Protein AF-A0A2N7XU18-F1 (afdb_monomer_lite)

Radius of gyration: 27.31 Å; chains: 1; bounding box: 65×45×70 Å

Secondary structure (DSSP, 8-state):
-PPPHHHHHHHTTSSSSSSS-THHHHHHHTTS-SS--PPPGGG--PPSSHHHHHHHHHHHHHHHS-HHHHTHHHHHHTTPPPSSPPPSGGGGTTTTTHHHHHHHHHHHHHHHHH--HHHHHHHHHHHHHHHHHHHHH---

pLDDT: mean 87.46, std 17.7, range [47.19, 98.81]

Foldseek 3Di:
DDDDPVVVVVPPPPPPPDDDPPVPVVVVVVVDDPDDDDDFLLVDADDPDVVVVVLVVVVVVLVPDDLLQLCQVLQVVLVHHGPDHHDDDVCVDDNNNPVNVVSLVSLVSSCSNPVDPVSVVSNVVSVVSNVVSCVSNVPD

Sequence (140 aa):
MQGTRREVMAGASALALLAGPTAGFAALAAVLPRRATPFPLSAVRLRPSDYATAVEVNRAYLLRLSADRLLHNFRAYAGLKPKGEVYGGWESDTIAGHTLGHYMSALVLLHEQTGDAQAKVRADYIVDELADAQAARGNG

Structure (mmCIF, N/CA/C/O backbone):
data_AF-A0A2N7XU18-F1
#
_entry.id   AF-A0A2N7XU18-F1
#
loop_
_atom_site.group_PDB
_atom_site.id
_atom_site.type_symbol
_atom_site.label_atom_id
_atom_site.label_alt_id
_atom_site.label_comp_id
_atom_site.label_asym_id
_atom_site.label_entity_id
_atom_site.label_seq_id
_atom_site.pdbx_PDB_ins_code
_atom_site.Cartn_x
_atom_site.Cartn_y
_atom_site.Cartn_z
_atom_site.occupancy
_atom_site.B_iso_or_equiv
_atom_site.auth_seq_id
_atom_site.auth_comp_id
_atom_site.auth_asym_id
_atom_site.auth_atom_id
_atom_site.pdbx_PDB_model_num
ATOM 1 N N . MET A 1 1 ? 45.402 33.451 -42.708 1.00 47.19 1 MET A N 1
ATOM 2 C CA . MET A 1 1 ? 44.273 33.825 -41.828 1.00 47.19 1 MET A CA 1
ATOM 3 C C . MET A 1 1 ? 43.549 32.542 -41.454 1.00 47.19 1 MET A C 1
ATOM 5 O O . MET A 1 1 ? 43.098 31.849 -42.353 1.00 47.19 1 MET A O 1
ATOM 9 N N . GLN A 1 2 ? 43.563 32.154 -40.177 1.00 50.72 2 GLN A N 1
ATOM 10 C CA . GLN A 1 2 ? 42.901 30.933 -39.702 1.00 50.72 2 GLN A CA 1
ATOM 11 C C . GLN A 1 2 ? 41.443 31.270 -39.369 1.00 50.72 2 GLN A C 1
ATOM 13 O O . GLN A 1 2 ? 41.199 32.116 -38.512 1.00 50.72 2 GLN A O 1
ATOM 18 N N . GLY A 1 3 ? 40.504 30.649 -40.087 1.00 66.19 3 GLY A N 1
ATOM 19 C CA . GLY A 1 3 ? 39.068 30.818 -39.861 1.00 66.19 3 GLY A CA 1
ATOM 20 C C . GLY A 1 3 ? 38.662 30.330 -38.473 1.00 66.19 3 GLY A C 1
ATOM 21 O O . GLY A 1 3 ? 39.243 29.389 -37.925 1.00 66.19 3 GLY A O 1
ATOM 22 N N . THR A 1 4 ? 37.685 30.996 -37.870 1.00 74.00 4 THR A N 1
ATOM 23 C CA . THR A 1 4 ? 37.274 30.690 -36.495 1.00 74.00 4 THR A CA 1
ATOM 24 C C . THR A 1 4 ? 36.286 29.524 -36.464 1.00 74.00 4 THR A C 1
ATOM 26 O O . THR A 1 4 ? 35.524 29.295 -37.402 1.00 74.00 4 THR A O 1
ATOM 29 N N . ARG A 1 5 ? 36.227 28.795 -35.338 1.00 63.19 5 ARG A N 1
ATOM 30 C CA . ARG A 1 5 ? 35.277 27.677 -35.118 1.00 63.19 5 ARG A CA 1
ATOM 31 C C . ARG A 1 5 ? 33.809 28.062 -35.370 1.00 63.19 5 ARG A C 1
ATOM 33 O O . ARG A 1 5 ? 32.984 27.198 -35.651 1.00 63.19 5 ARG A O 1
ATOM 40 N N . ARG A 1 6 ? 33.491 29.357 -35.285 1.00 57.09 6 ARG A N 1
ATOM 41 C CA . ARG A 1 6 ? 32.159 29.921 -35.526 1.00 57.09 6 ARG A CA 1
ATOM 42 C C . ARG A 1 6 ? 31.774 29.919 -37.009 1.00 57.09 6 ARG A C 1
ATOM 44 O O . ARG A 1 6 ? 30.605 29.736 -37.320 1.00 57.09 6 ARG A O 1
ATOM 51 N N . GLU A 1 7 ? 32.745 30.058 -37.906 1.00 57.62 7 GLU A N 1
ATOM 52 C CA . GLU A 1 7 ? 32.530 30.038 -39.360 1.00 57.62 7 GLU A CA 1
ATOM 53 C C . GLU A 1 7 ? 32.292 28.609 -39.867 1.00 57.62 7 GLU A C 1
ATOM 55 O O . GLU A 1 7 ? 31.435 28.385 -40.718 1.00 57.62 7 GLU A O 1
ATOM 60 N N . VAL A 1 8 ? 32.959 27.617 -39.264 1.00 60.19 8 VAL A N 1
ATOM 61 C CA . VAL A 1 8 ? 32.762 26.189 -39.581 1.00 60.19 8 VAL A CA 1
ATOM 62 C C . VAL A 1 8 ? 31.353 25.710 -39.198 1.00 60.19 8 VAL A C 1
ATOM 64 O O . VAL A 1 8 ? 30.743 24.938 -39.934 1.00 60.19 8 VAL A O 1
ATOM 67 N N . MET A 1 9 ? 30.788 26.217 -38.096 1.00 56.78 9 MET A N 1
ATOM 68 C CA . MET A 1 9 ? 29.424 25.875 -37.657 1.00 56.78 9 MET A CA 1
ATOM 69 C C . MET A 1 9 ? 28.317 26.580 -38.456 1.00 56.78 9 MET A C 1
ATOM 71 O O . MET A 1 9 ? 27.184 26.106 -38.462 1.00 56.78 9 MET A O 1
ATOM 75 N N . ALA A 1 10 ? 28.618 27.681 -39.150 1.00 52.41 10 ALA A N 1
ATOM 76 C CA . ALA A 1 10 ? 27.656 28.338 -40.035 1.00 52.41 10 ALA A CA 1
ATOM 77 C C . ALA A 1 10 ? 27.523 27.620 -41.395 1.00 52.41 10 ALA A C 1
ATOM 79 O O . ALA A 1 10 ? 26.469 27.687 -42.023 1.00 52.41 10 ALA A O 1
ATOM 80 N N . GLY A 1 11 ? 28.562 26.896 -41.833 1.00 50.09 11 GLY A N 1
ATOM 81 C CA . GLY A 1 11 ? 28.587 26.204 -43.129 1.00 50.09 11 GLY A CA 1
ATOM 82 C C . GLY A 1 11 ? 27.914 24.824 -43.162 1.00 50.09 11 GLY A C 1
ATOM 83 O O . GLY A 1 11 ? 27.504 24.378 -44.230 1.00 50.09 11 GLY A O 1
ATOM 84 N N . ALA A 1 12 ? 27.756 24.144 -42.021 1.00 49.25 12 ALA A N 1
ATOM 85 C CA . ALA A 1 12 ? 27.231 22.771 -41.987 1.00 49.25 12 ALA A CA 1
ATOM 86 C C . ALA A 1 12 ? 25.692 22.675 -42.053 1.00 49.25 12 ALA A C 1
ATOM 88 O O . ALA A 1 12 ? 25.150 21.614 -42.354 1.00 49.25 12 ALA A O 1
ATOM 89 N N . SER A 1 13 ? 24.975 23.777 -41.818 1.00 47.88 13 SER A N 1
ATOM 90 C CA . SER A 1 13 ? 23.506 23.776 -41.729 1.00 47.88 13 SER A CA 1
ATOM 91 C C . SER A 1 13 ? 22.795 23.980 -43.073 1.00 47.88 13 SER A C 1
ATOM 93 O O . SER A 1 13 ? 21.583 23.805 -43.149 1.00 47.88 13 SER A O 1
ATOM 95 N N . ALA A 1 14 ? 23.515 24.346 -44.139 1.00 48.84 14 ALA A N 1
ATOM 96 C CA . ALA A 1 14 ? 22.905 24.746 -45.412 1.00 48.84 14 ALA A CA 1
ATOM 97 C C . ALA A 1 14 ? 22.839 23.637 -46.485 1.00 48.84 14 ALA A C 1
ATOM 99 O O . ALA A 1 14 ? 22.241 23.853 -47.534 1.00 48.84 14 ALA A O 1
ATOM 100 N N . LEU A 1 15 ? 23.409 22.449 -46.246 1.00 47.50 15 LEU A N 1
ATOM 101 C CA . LEU A 1 15 ? 23.517 21.387 -47.266 1.00 47.50 15 LEU A CA 1
ATOM 102 C C . LEU A 1 15 ? 22.742 20.094 -46.966 1.00 47.50 15 LEU A C 1
ATOM 104 O O . LEU A 1 15 ? 22.749 19.183 -47.787 1.00 47.50 15 LEU A O 1
ATOM 108 N N . ALA A 1 16 ? 22.008 20.014 -45.853 1.00 48.22 16 ALA A N 1
ATOM 109 C CA . ALA A 1 16 ? 21.237 18.816 -45.495 1.00 48.22 16 ALA A CA 1
ATOM 110 C C . ALA A 1 16 ? 19.732 18.888 -45.837 1.00 48.22 16 ALA A C 1
ATOM 112 O O . ALA A 1 16 ? 18.967 18.046 -45.374 1.00 48.22 16 ALA A O 1
ATOM 113 N N . LEU A 1 17 ? 19.282 19.871 -46.631 1.00 49.78 17 LEU A N 1
ATOM 114 C CA . LEU A 1 17 ? 17.847 20.099 -46.889 1.00 49.78 17 LEU A CA 1
ATOM 115 C C . LEU A 1 17 ? 17.375 19.894 -48.339 1.00 49.78 17 LEU A C 1
ATOM 117 O O . LEU A 1 17 ? 16.222 20.197 -48.628 1.00 49.78 17 LEU A O 1
ATOM 121 N N . LEU A 1 18 ? 18.190 19.352 -49.253 1.00 51.59 18 LEU A N 1
ATOM 122 C CA . LEU A 1 18 ? 17.814 19.305 -50.680 1.00 51.59 18 LEU A CA 1
ATOM 123 C C . LEU A 1 18 ? 17.579 17.922 -51.312 1.00 51.59 18 LEU A C 1
ATOM 125 O O . LEU A 1 18 ? 17.402 17.865 -52.524 1.00 51.59 18 LEU A O 1
ATOM 129 N N . ALA A 1 19 ? 17.495 16.813 -50.563 1.00 54.09 19 ALA A N 1
ATOM 130 C CA . ALA A 1 19 ? 17.204 15.513 -51.202 1.00 54.09 19 ALA A CA 1
ATOM 131 C C . ALA A 1 19 ? 16.559 14.420 -50.320 1.00 54.09 19 ALA A C 1
ATOM 133 O O . ALA A 1 19 ? 16.700 13.236 -50.613 1.00 54.09 19 ALA A O 1
ATOM 134 N N . GLY A 1 20 ? 15.851 14.771 -49.244 1.00 57.97 20 GLY A N 1
ATOM 135 C CA . GLY A 1 20 ? 15.038 13.805 -48.488 1.00 57.97 20 GLY A CA 1
ATOM 136 C C . GLY A 1 20 ? 13.558 13.944 -48.855 1.00 57.97 20 GLY A C 1
ATOM 137 O O . GLY A 1 20 ? 13.106 15.081 -48.985 1.00 57.97 20 GLY A O 1
ATOM 138 N N . PRO A 1 21 ? 12.776 12.857 -49.018 1.00 54.62 21 PRO A N 1
ATOM 139 C CA . PRO A 1 21 ? 11.363 12.964 -49.360 1.00 54.62 21 PRO A CA 1
ATOM 140 C C . PRO A 1 21 ? 10.619 13.661 -48.216 1.00 54.62 21 PRO A C 1
ATOM 142 O O . PRO A 1 21 ? 10.286 13.059 -47.196 1.00 54.62 21 PRO A O 1
ATOM 145 N N . THR A 1 22 ? 10.324 14.946 -48.396 1.00 54.47 22 THR A N 1
ATOM 146 C CA . THR A 1 22 ? 9.522 15.764 -47.471 1.00 54.47 22 THR A CA 1
ATOM 147 C C . THR A 1 22 ? 8.091 15.234 -47.315 1.00 54.47 22 THR A C 1
ATOM 149 O O . THR A 1 22 ? 7.413 15.549 -46.340 1.00 54.47 22 THR A O 1
ATOM 152 N N . ALA A 1 23 ? 7.646 14.361 -48.225 1.00 52.47 23 ALA A N 1
ATOM 153 C CA . ALA A 1 23 ? 6.338 13.715 -48.196 1.00 52.47 23 ALA A CA 1
ATOM 154 C C . ALA A 1 23 ? 6.180 12.645 -47.092 1.00 52.47 23 ALA A C 1
ATOM 156 O O . ALA A 1 23 ? 5.055 12.360 -46.685 1.00 52.47 23 ALA A O 1
ATOM 157 N N . GLY A 1 24 ? 7.273 12.065 -46.574 1.00 52.41 24 GLY A N 1
ATOM 158 C CA . GLY A 1 24 ? 7.197 10.979 -45.584 1.00 52.41 24 GLY A CA 1
ATOM 159 C C . GLY A 1 24 ? 6.772 11.435 -44.182 1.00 52.41 24 GLY A C 1
ATOM 160 O O . GLY A 1 24 ? 6.045 10.727 -43.488 1.00 52.41 24 GLY A O 1
ATOM 161 N N . PHE A 1 25 ? 7.171 12.643 -43.775 1.00 53.69 25 PHE A N 1
ATOM 162 C CA . PHE A 1 25 ? 6.847 13.184 -42.448 1.00 53.69 25 PHE A CA 1
ATOM 163 C C . PHE A 1 25 ? 5.413 13.720 -42.355 1.00 53.69 25 PHE A C 1
ATOM 165 O O . PHE A 1 25 ? 4.780 13.597 -41.308 1.00 53.69 25 PHE A O 1
ATOM 172 N N . ALA A 1 26 ? 4.875 14.271 -43.448 1.00 53.84 26 ALA A N 1
ATOM 173 C CA . ALA A 1 26 ? 3.509 14.793 -43.481 1.00 53.84 26 ALA A CA 1
ATOM 174 C C . ALA A 1 26 ? 2.453 13.681 -43.337 1.00 53.84 26 ALA A C 1
ATOM 176 O O . ALA A 1 26 ? 1.438 13.877 -42.671 1.00 53.84 26 ALA A O 1
ATOM 177 N N . ALA A 1 27 ? 2.716 12.494 -43.895 1.00 55.72 27 ALA A N 1
ATOM 178 C CA . ALA A 1 27 ? 1.822 11.342 -43.781 1.00 55.72 27 ALA A CA 1
ATOM 179 C C . ALA A 1 27 ? 1.758 10.771 -42.348 1.00 55.72 27 ALA A C 1
ATOM 181 O O . ALA A 1 27 ? 0.707 10.296 -41.926 1.00 55.72 27 ALA A O 1
ATOM 182 N N . LEU A 1 28 ? 2.844 10.866 -41.567 1.00 54.72 28 LEU A N 1
ATOM 183 C CA . LEU A 1 28 ? 2.892 10.367 -40.185 1.00 54.72 28 LEU A CA 1
ATOM 184 C C . LEU A 1 28 ? 2.038 11.208 -39.219 1.00 54.72 28 LEU A C 1
ATOM 186 O O . LEU A 1 28 ? 1.441 10.675 -38.283 1.00 54.72 28 LEU A O 1
ATOM 190 N N . ALA A 1 29 ? 1.951 12.519 -39.462 1.00 58.50 29 ALA A N 1
ATOM 191 C CA . ALA A 1 29 ? 1.187 13.449 -38.629 1.00 58.50 29 ALA A CA 1
ATOM 192 C C . ALA A 1 29 ? -0.329 13.175 -38.649 1.00 58.50 29 ALA A C 1
ATOM 194 O O . ALA A 1 29 ? -1.025 13.519 -37.697 1.00 58.50 29 ALA A O 1
ATOM 195 N N . ALA A 1 30 ? -0.838 12.531 -39.705 1.00 62.69 30 ALA A N 1
ATOM 196 C CA . ALA A 1 30 ? -2.241 12.136 -39.811 1.00 62.69 30 ALA A CA 1
ATOM 197 C C . ALA A 1 30 ? -2.574 10.827 -39.062 1.00 62.69 30 ALA A C 1
ATOM 199 O O . ALA A 1 30 ? -3.750 10.539 -38.855 1.00 62.69 30 ALA A O 1
ATOM 200 N N . VAL A 1 31 ? -1.564 10.042 -38.656 1.00 71.88 31 VAL A N 1
ATOM 201 C CA . VAL A 1 31 ? -1.733 8.699 -38.060 1.00 71.88 31 VAL A CA 1
ATOM 202 C C . VAL A 1 31 ? -1.638 8.717 -36.529 1.00 71.88 31 VAL A C 1
ATOM 204 O O . VAL A 1 31 ? -2.222 7.863 -35.863 1.00 71.88 31 VAL A O 1
ATOM 207 N N . LEU A 1 32 ? -0.922 9.681 -35.944 1.00 80.19 32 LEU A N 1
ATOM 208 C CA . LEU A 1 32 ? -0.709 9.746 -34.496 1.00 80.19 32 LEU A CA 1
ATOM 209 C C . LEU A 1 32 ? -1.814 10.533 -33.769 1.00 80.19 32 LEU A C 1
ATOM 211 O O . LEU A 1 32 ? -2.328 11.524 -34.298 1.00 80.19 32 LEU A O 1
ATOM 215 N N . PRO A 1 33 ? -2.173 10.140 -32.531 1.00 82.00 33 PRO A N 1
ATOM 216 C CA . PRO A 1 33 ? -3.150 10.878 -31.747 1.00 82.00 33 PRO A CA 1
ATOM 217 C C . PRO A 1 33 ? -2.637 12.288 -31.441 1.00 82.00 33 PRO A C 1
ATOM 219 O O . PRO A 1 33 ? -1.469 12.498 -31.120 1.00 82.00 33 PRO A O 1
ATOM 222 N N . ARG A 1 34 ? -3.548 13.269 -31.466 1.00 87.56 34 ARG A N 1
ATOM 223 C CA . ARG A 1 34 ? -3.229 14.682 -31.179 1.00 87.56 34 ARG A CA 1
ATOM 224 C C . ARG A 1 34 ? -2.733 14.930 -29.748 1.00 87.56 34 ARG A C 1
ATOM 226 O O . ARG A 1 34 ? -2.228 16.012 -29.465 1.00 87.56 34 ARG A O 1
ATOM 233 N N . ARG A 1 35 ? -2.919 13.972 -28.835 1.00 92.06 35 ARG A N 1
ATOM 234 C CA . ARG A 1 35 ? -2.433 14.015 -27.450 1.00 92.06 35 ARG A CA 1
ATOM 235 C C . ARG A 1 35 ? -1.849 12.664 -27.068 1.00 92.06 35 ARG A C 1
ATOM 237 O O . ARG A 1 35 ? -2.460 11.635 -27.338 1.00 92.06 35 ARG A O 1
ATOM 244 N N . ALA A 1 36 ? -0.701 12.694 -26.401 1.00 92.31 36 ALA A N 1
ATOM 245 C CA . ALA A 1 36 ? -0.147 11.519 -25.750 1.00 92.31 36 ALA A CA 1
ATOM 246 C C . ALA A 1 36 ? -0.913 11.224 -24.453 1.00 92.31 36 ALA A C 1
ATOM 248 O O . ALA A 1 36 ? -1.260 12.139 -23.704 1.00 92.31 36 ALA A O 1
ATOM 249 N N . THR A 1 37 ? -1.143 9.943 -24.185 1.00 94.19 37 THR A N 1
ATOM 250 C CA . THR A 1 37 ? -1.688 9.435 -22.922 1.00 94.19 37 THR A CA 1
ATOM 251 C C . THR A 1 37 ? -0.687 8.463 -22.305 1.00 94.19 37 THR A C 1
ATOM 253 O O . THR A 1 37 ? -0.004 7.758 -23.053 1.00 94.19 37 THR A O 1
ATOM 256 N N . PRO A 1 38 ? -0.572 8.399 -20.968 1.00 94.12 38 PRO A N 1
ATOM 257 C CA . PRO A 1 38 ? 0.296 7.418 -20.333 1.00 94.12 38 PRO A CA 1
ATOM 258 C C . PRO A 1 38 ? -0.201 6.001 -20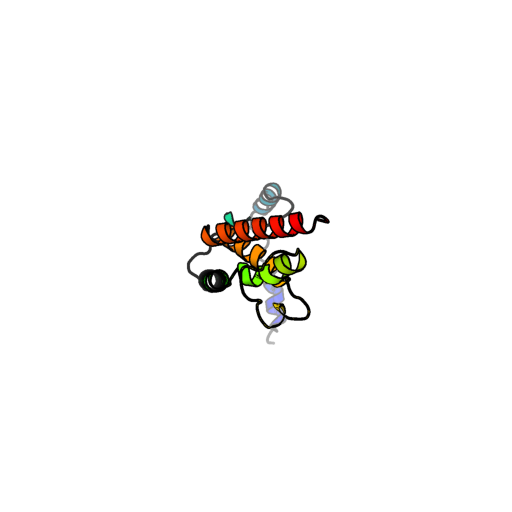.631 1.00 94.12 38 PRO A C 1
ATOM 260 O O . PRO A 1 38 ? -1.405 5.755 -20.720 1.00 94.12 38 PRO A O 1
ATOM 263 N N . PHE A 1 39 ? 0.734 5.064 -20.762 1.00 95.19 39 PHE A N 1
ATOM 264 C CA . PHE A 1 39 ? 0.392 3.648 -20.759 1.00 95.19 39 PHE A CA 1
ATOM 265 C C . PHE A 1 39 ? -0.052 3.230 -19.352 1.00 95.19 39 PHE A C 1
ATOM 267 O O . PHE A 1 39 ? 0.512 3.726 -18.371 1.00 95.19 39 PHE A O 1
ATOM 274 N N . PRO A 1 40 ? -1.021 2.309 -19.224 1.00 95.38 40 PRO A N 1
ATOM 275 C CA . PRO A 1 40 ? -1.296 1.697 -17.932 1.00 95.38 40 PRO A CA 1
ATOM 276 C C . PRO A 1 40 ? -0.068 0.899 -17.469 1.00 95.38 40 PRO A C 1
ATOM 278 O O . PRO A 1 40 ? 0.689 0.378 -18.293 1.00 95.38 40 PRO A O 1
ATOM 281 N N . LEU A 1 41 ? 0.117 0.755 -16.153 1.00 94.06 41 LEU A N 1
ATOM 282 C CA . LEU A 1 41 ? 1.239 -0.013 -15.592 1.00 94.06 41 LEU A CA 1
ATOM 283 C C . LE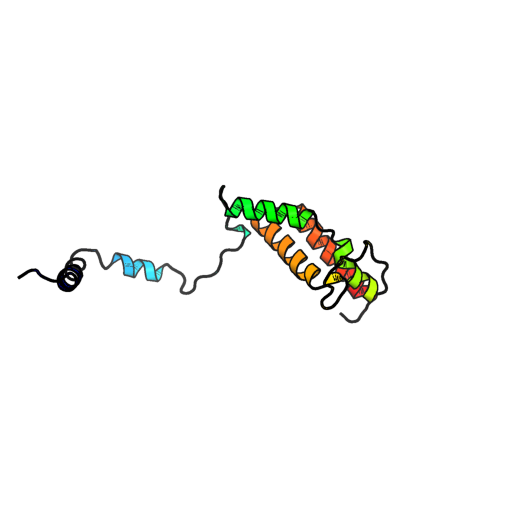U A 1 41 ? 1.241 -1.475 -16.061 1.00 94.06 41 LEU A C 1
ATOM 285 O O . LEU A 1 41 ? 2.303 -2.074 -16.218 1.00 94.06 41 LEU A O 1
ATOM 289 N N . SER A 1 42 ? 0.070 -2.036 -16.360 1.00 95.06 42 SER A N 1
ATOM 290 C CA . SER A 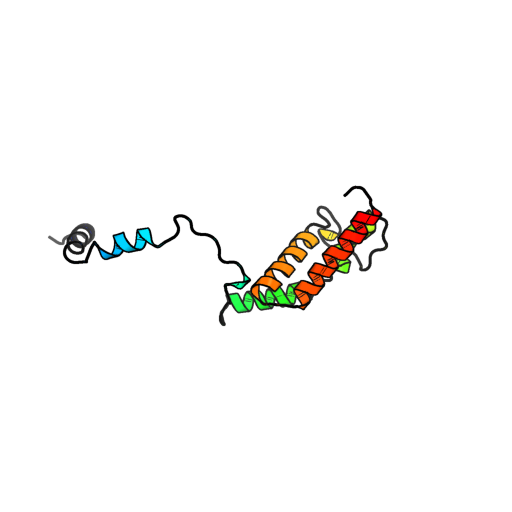1 42 ? -0.082 -3.380 -16.919 1.00 95.06 42 SER A CA 1
ATOM 291 C C . SER A 1 42 ? 0.470 -3.534 -18.346 1.00 95.06 42 SER A C 1
ATOM 293 O O . SER A 1 42 ? 0.825 -4.643 -18.739 1.00 95.06 42 SER A O 1
ATOM 295 N N . ALA A 1 43 ? 0.613 -2.444 -19.110 1.00 96.06 43 ALA A N 1
ATOM 296 C CA . ALA A 1 43 ? 1.108 -2.476 -20.489 1.00 96.06 43 ALA A CA 1
ATOM 297 C C . ALA A 1 43 ? 2.641 -2.411 -20.606 1.00 96.06 43 ALA A C 1
ATOM 299 O O . ALA A 1 43 ? 3.178 -2.582 -21.701 1.00 96.06 43 ALA A O 1
ATOM 300 N N . VAL A 1 44 ? 3.361 -2.168 -19.505 1.00 94.44 44 VAL A N 1
ATOM 301 C CA . VAL A 1 44 ? 4.825 -2.048 -19.503 1.00 94.44 44 VAL A CA 1
ATOM 302 C C . VAL A 1 44 ? 5.426 -3.052 -18.525 1.00 94.44 44 VAL A C 1
ATOM 304 O O . VAL A 1 44 ? 5.057 -3.112 -17.354 1.00 94.44 44 VAL A O 1
ATOM 307 N N . ARG A 1 45 ? 6.380 -3.858 -18.998 1.00 94.69 45 ARG A N 1
ATOM 308 C CA . ARG A 1 45 ? 7.135 -4.803 -18.164 1.00 94.69 45 ARG A CA 1
ATOM 309 C C . ARG A 1 45 ? 8.619 -4.486 -18.249 1.00 94.69 45 ARG A C 1
ATOM 311 O O . ARG A 1 45 ? 9.192 -4.453 -19.340 1.00 94.69 45 ARG A O 1
ATOM 318 N N . LEU A 1 46 ? 9.228 -4.231 -17.092 1.00 95.94 46 LEU A N 1
ATOM 319 C CA . LEU A 1 46 ? 10.659 -3.965 -17.001 1.00 95.94 46 LEU A CA 1
ATOM 320 C C . LEU A 1 46 ? 11.434 -5.248 -17.302 1.00 95.94 46 LEU A C 1
ATOM 322 O O . LEU A 1 46 ? 11.149 -6.312 -16.759 1.00 95.94 46 LEU A O 1
ATOM 326 N N . ARG A 1 47 ? 12.434 -5.131 -18.173 1.00 96.94 47 ARG A N 1
ATOM 327 C CA . ARG A 1 47 ? 13.443 -6.173 -18.387 1.00 96.94 47 ARG A CA 1
ATOM 328 C C . ARG A 1 47 ? 14.505 -6.097 -17.281 1.00 96.94 47 ARG A C 1
ATOM 330 O O . ARG A 1 47 ? 14.583 -5.056 -16.616 1.00 96.94 47 ARG A O 1
ATOM 337 N N . PRO A 1 48 ? 15.339 -7.142 -17.102 1.00 98.12 48 PRO A N 1
ATOM 338 C CA . PRO A 1 48 ? 16.453 -7.101 -16.156 1.00 98.12 48 PRO A CA 1
ATOM 339 C C . PRO A 1 48 ? 17.264 -5.803 -16.300 1.00 98.12 48 PRO A C 1
ATOM 341 O O . PRO A 1 48 ? 17.770 -5.500 -17.380 1.00 98.12 48 PRO A O 1
ATOM 344 N N . SER A 1 49 ? 17.275 -4.997 -15.237 1.00 98.44 49 SER A N 1
ATOM 345 C CA . SER A 1 49 ? 17.824 -3.635 -15.185 1.00 98.44 49 SER A CA 1
ATOM 346 C C . SER A 1 49 ? 17.817 -3.122 -13.742 1.00 98.44 49 SER A C 1
ATOM 348 O O . SER A 1 49 ? 17.116 -3.678 -12.894 1.00 98.44 49 SER A O 1
ATOM 350 N N . ASP A 1 50 ? 18.510 -2.014 -13.475 1.00 98.62 50 ASP A N 1
ATOM 351 C CA . ASP A 1 50 ? 18.505 -1.364 -12.155 1.00 98.62 50 ASP A CA 1
ATOM 352 C C . ASP A 1 50 ? 17.093 -0.958 -11.700 1.00 98.62 50 ASP A C 1
ATOM 354 O O . ASP A 1 50 ? 16.767 -1.036 -10.517 1.00 98.62 50 ASP A O 1
ATOM 358 N N . TYR A 1 51 ? 16.210 -0.604 -12.639 1.00 98.12 51 TYR A N 1
ATOM 359 C CA . TYR A 1 51 ? 14.812 -0.286 -12.341 1.00 98.12 51 TYR A CA 1
ATOM 360 C C . TYR A 1 51 ? 14.008 -1.521 -11.927 1.00 98.12 51 TYR A C 1
ATOM 362 O O . TYR A 1 51 ? 13.189 -1.436 -11.014 1.00 98.12 51 TYR A O 1
ATOM 370 N N . ALA A 1 52 ? 14.246 -2.672 -12.567 1.00 97.94 52 ALA A N 1
ATOM 371 C CA . ALA A 1 52 ? 13.623 -3.927 -12.149 1.00 97.94 52 ALA A CA 1
ATOM 372 C C . ALA A 1 52 ? 14.101 -4.320 -10.741 1.00 97.94 52 ALA A C 1
ATOM 374 O O . ALA A 1 52 ? 13.284 -4.654 -9.887 1.00 97.94 52 ALA A O 1
ATOM 375 N N . THR A 1 53 ? 15.399 -4.170 -10.461 1.00 98.56 53 THR A N 1
ATOM 376 C CA . THR A 1 53 ? 15.959 -4.378 -9.117 1.00 98.56 53 THR A CA 1
ATOM 377 C C . THR A 1 53 ? 15.306 -3.458 -8.083 1.00 98.56 53 THR A C 1
ATOM 379 O O . THR A 1 53 ? 14.912 -3.922 -7.015 1.00 98.56 53 THR A O 1
ATOM 382 N N . ALA A 1 54 ? 15.132 -2.169 -8.389 1.00 98.38 54 ALA A N 1
ATOM 383 C CA . ALA A 1 54 ? 14.485 -1.221 -7.483 1.00 98.38 54 ALA A CA 1
ATOM 384 C C . ALA A 1 54 ? 13.033 -1.615 -7.150 1.00 98.38 54 ALA A C 1
ATOM 386 O O . ALA A 1 54 ? 12.615 -1.497 -5.997 1.00 98.38 54 ALA A O 1
ATOM 387 N N . VAL A 1 55 ? 12.279 -2.129 -8.129 1.00 97.88 55 VAL A N 1
ATOM 388 C CA . VAL A 1 55 ? 10.914 -2.640 -7.920 1.00 97.88 55 VAL A CA 1
ATOM 389 C C . VAL A 1 55 ? 10.909 -3.838 -6.976 1.00 97.88 55 VAL A C 1
ATOM 391 O O . VAL A 1 55 ? 10.098 -3.866 -6.053 1.00 97.88 55 VAL A O 1
ATOM 394 N N . GLU A 1 56 ? 11.839 -4.780 -7.135 1.00 98.25 56 GLU A N 1
ATOM 395 C CA . GLU A 1 56 ? 11.935 -5.949 -6.252 1.00 98.25 56 GLU A CA 1
ATOM 396 C C . GLU A 1 56 ? 12.356 -5.581 -4.822 1.00 98.25 56 GLU A C 1
ATOM 398 O O . GLU A 1 56 ? 11.794 -6.096 -3.851 1.00 98.25 56 GLU A O 1
ATOM 403 N N . VAL A 1 57 ? 13.287 -4.635 -4.661 1.00 98.56 57 VAL A N 1
ATOM 404 C CA . VAL A 1 57 ? 13.648 -4.111 -3.333 1.00 98.56 57 VAL A CA 1
ATOM 405 C C . VAL A 1 57 ? 12.446 -3.424 -2.681 1.00 98.56 57 VAL A C 1
ATOM 407 O O . VAL A 1 57 ? 12.160 -3.669 -1.505 1.00 98.56 57 VAL A O 1
ATOM 410 N N . ASN A 1 58 ? 11.706 -2.608 -3.438 1.00 98.31 58 ASN A N 1
ATOM 411 C CA . ASN A 1 58 ? 10.503 -1.948 -2.941 1.00 98.31 58 ASN A CA 1
ATOM 412 C C . ASN A 1 58 ? 9.414 -2.965 -2.567 1.00 98.31 58 ASN A C 1
ATOM 414 O O . ASN A 1 58 ? 8.845 -2.882 -1.482 1.00 98.31 58 ASN A O 1
ATOM 418 N N . ARG A 1 59 ? 9.181 -3.985 -3.400 1.00 98.50 59 ARG A N 1
ATOM 419 C CA . ARG A 1 59 ? 8.283 -5.110 -3.103 1.00 98.50 59 ARG A CA 1
ATOM 420 C C . ARG A 1 59 ? 8.643 -5.772 -1.775 1.00 98.50 59 ARG A C 1
ATOM 422 O O . ARG A 1 59 ? 7.780 -5.930 -0.914 1.00 98.50 59 ARG A O 1
ATOM 429 N N . ALA A 1 60 ? 9.913 -6.123 -1.579 1.00 98.62 60 ALA A N 1
ATOM 430 C CA . ALA A 1 60 ? 10.374 -6.753 -0.344 1.00 98.62 60 ALA A CA 1
ATOM 431 C C . ALA A 1 60 ? 10.200 -5.845 0.887 1.00 98.62 60 ALA A C 1
ATOM 433 O O . ALA A 1 60 ? 9.933 -6.336 1.986 1.00 98.62 60 ALA A O 1
ATOM 434 N N . TYR A 1 61 ? 10.347 -4.528 0.727 1.00 98.69 61 TYR A N 1
ATOM 435 C CA . TYR A 1 61 ? 10.068 -3.562 1.787 1.00 98.69 61 TYR A CA 1
ATOM 436 C C . TYR A 1 61 ? 8.570 -3.497 2.114 1.00 98.69 61 TYR A C 1
ATOM 438 O O . TYR A 1 61 ? 8.198 -3.673 3.273 1.00 98.69 61 TYR A O 1
ATOM 446 N N . LEU A 1 62 ? 7.712 -3.333 1.102 1.00 98.62 62 LEU A N 1
ATOM 447 C CA . LEU A 1 62 ? 6.257 -3.269 1.265 1.00 98.62 62 LEU A CA 1
ATOM 448 C C . LEU A 1 62 ? 5.713 -4.527 1.950 1.00 98.62 62 LEU A C 1
ATOM 450 O O . LEU A 1 62 ? 4.927 -4.431 2.888 1.00 98.62 62 LEU A O 1
ATOM 454 N N . LEU A 1 63 ? 6.180 -5.713 1.550 1.00 97.69 63 LEU A N 1
ATOM 455 C CA . LEU A 1 63 ? 5.713 -6.971 2.134 1.00 97.69 63 LEU A CA 1
ATOM 456 C C . LEU A 1 63 ? 6.141 -7.163 3.600 1.00 97.69 63 LEU A C 1
ATOM 458 O O . LEU A 1 63 ? 5.457 -7.870 4.344 1.00 97.69 63 LEU A O 1
ATOM 462 N N . ARG A 1 64 ? 7.197 -6.471 4.045 1.00 98.19 64 ARG A N 1
ATOM 463 C CA . ARG A 1 64 ? 7.671 -6.470 5.439 1.00 98.19 64 ARG A CA 1
ATOM 464 C C . ARG A 1 64 ? 6.829 -5.593 6.367 1.00 98.19 64 ARG A C 1
ATOM 466 O O . ARG A 1 64 ? 6.828 -5.825 7.574 1.00 98.19 64 ARG A O 1
ATOM 473 N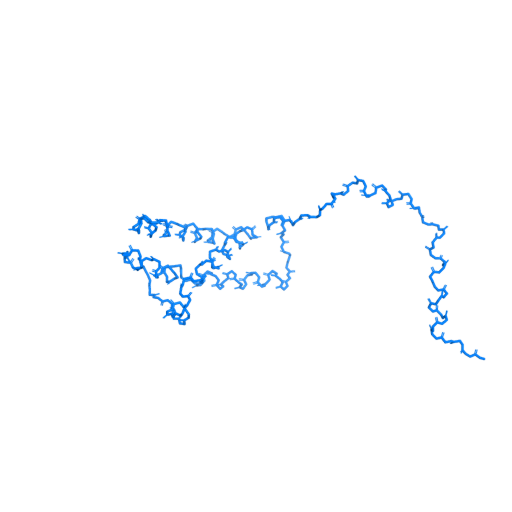 N . LEU A 1 65 ? 6.142 -4.582 5.836 1.00 98.25 65 LEU A N 1
ATOM 474 C CA . LEU A 1 65 ? 5.270 -3.720 6.632 1.00 98.25 65 LEU A CA 1
ATOM 475 C C . LEU A 1 65 ? 4.021 -4.486 7.086 1.00 98.25 65 LEU A C 1
ATOM 477 O O . LEU A 1 65 ? 3.471 -5.306 6.351 1.00 98.25 65 LEU A O 1
ATOM 481 N N . SER A 1 66 ? 3.553 -4.203 8.300 1.00 98.44 66 SER A N 1
ATOM 482 C CA . SER A 1 66 ? 2.316 -4.771 8.835 1.00 98.44 66 SER A CA 1
ATOM 483 C C . SER A 1 66 ? 1.142 -3.839 8.547 1.00 98.44 66 SER A C 1
ATOM 485 O O . SER A 1 66 ? 1.152 -2.681 8.965 1.00 98.44 66 SER A O 1
ATOM 487 N N . ALA A 1 67 ? 0.119 -4.358 7.862 1.00 98.50 67 ALA A N 1
ATOM 488 C CA . ALA A 1 67 ? -1.119 -3.619 7.623 1.00 98.50 67 ALA A CA 1
ATOM 489 C C . ALA A 1 67 ? -1.841 -3.297 8.942 1.00 98.50 67 ALA A C 1
ATOM 491 O O . ALA A 1 67 ? -2.215 -2.151 9.154 1.00 98.50 67 ALA A O 1
ATOM 492 N N . ASP A 1 68 ? -1.944 -4.259 9.865 1.00 98.75 68 ASP A N 1
ATOM 493 C CA . ASP A 1 68 ? -2.637 -4.075 11.151 1.00 98.75 68 ASP A CA 1
ATOM 494 C C . ASP A 1 68 ? -2.044 -2.960 12.009 1.00 98.75 68 ASP A C 1
ATOM 496 O O . ASP A 1 68 ? -2.770 -2.231 12.684 1.00 98.75 68 ASP A O 1
ATOM 500 N N . ARG A 1 69 ? -0.719 -2.805 11.971 1.00 98.50 69 ARG A N 1
ATOM 501 C CA . ARG A 1 69 ? -0.034 -1.729 12.691 1.00 98.50 69 ARG A CA 1
ATOM 502 C C . ARG A 1 69 ? -0.303 -0.354 12.076 1.00 98.50 69 ARG A C 1
ATOM 504 O O . ARG A 1 69 ? -0.450 0.613 12.813 1.00 98.50 69 ARG A O 1
ATOM 511 N N . LEU A 1 70 ? -0.398 -0.262 10.745 1.00 98.50 70 LEU A N 1
ATOM 512 C CA . LEU A 1 70 ? -0.782 0.975 10.044 1.00 98.50 70 LEU A CA 1
ATOM 513 C C . LEU A 1 70 ? -2.281 1.290 10.198 1.00 98.50 70 LEU A C 1
ATOM 515 O O . LEU A 1 70 ? -2.676 2.451 10.209 1.00 98.50 70 LEU A O 1
ATOM 519 N N . LEU A 1 71 ? -3.115 0.262 10.363 1.00 98.56 71 LEU A N 1
ATOM 520 C CA . LEU A 1 71 ? -4.550 0.376 10.634 1.00 98.56 71 LEU A CA 1
ATOM 521 C C . LEU A 1 71 ? -4.870 0.692 12.103 1.00 98.56 71 LEU A C 1
ATOM 523 O O . LEU A 1 71 ? -6.031 0.949 12.423 1.00 98.56 71 LEU A O 1
ATOM 527 N N . HIS A 1 72 ? -3.874 0.687 12.997 1.00 98.44 72 HIS A N 1
ATOM 528 C CA . HIS A 1 72 ? -4.073 0.814 14.442 1.00 98.44 72 HIS A CA 1
ATOM 529 C C . HIS A 1 72 ? -4.976 1.997 14.810 1.00 98.44 72 HIS A C 1
ATOM 531 O O . HIS A 1 72 ? -6.017 1.807 15.439 1.00 98.44 72 HIS A O 1
ATOM 537 N N . ASN A 1 73 ? -4.600 3.206 14.384 1.00 97.00 73 ASN A N 1
ATOM 538 C CA . ASN A 1 73 ? -5.312 4.429 14.755 1.00 97.00 73 ASN A CA 1
ATOM 539 C C . ASN A 1 73 ? -6.692 4.523 14.090 1.00 97.00 73 ASN A C 1
ATOM 541 O O . ASN A 1 73 ? -7.631 5.001 14.718 1.00 97.00 73 ASN A O 1
ATOM 545 N N . PHE A 1 74 ? -6.857 4.000 12.869 1.00 97.81 74 PHE A N 1
ATOM 546 C CA . PHE A 1 74 ? -8.164 3.936 12.203 1.00 97.81 74 PHE A CA 1
ATOM 547 C C . PHE A 1 74 ? -9.154 3.091 13.007 1.00 97.81 74 PHE A C 1
ATOM 549 O O . PHE A 1 74 ? -10.276 3.525 13.258 1.00 97.81 74 PHE A O 1
ATOM 556 N N . ARG A 1 75 ? -8.715 1.917 13.482 1.00 98.38 75 ARG A N 1
ATOM 557 C CA . ARG A 1 75 ? -9.534 1.062 14.349 1.00 98.38 75 ARG A CA 1
ATOM 558 C C . ARG A 1 75 ? -9.792 1.732 15.700 1.00 98.38 75 ARG A C 1
ATOM 560 O O . ARG A 1 75 ? -10.948 1.839 16.100 1.00 98.38 75 ARG A O 1
ATOM 567 N N . ALA A 1 76 ? -8.750 2.245 16.359 1.00 97.19 76 ALA A N 1
ATOM 568 C CA . ALA A 1 76 ? -8.867 2.883 17.671 1.00 97.19 76 ALA A CA 1
ATOM 569 C C . ALA A 1 76 ? -9.841 4.077 17.665 1.00 97.19 76 ALA A C 1
ATOM 571 O O . ALA A 1 76 ? -10.715 4.167 18.525 1.00 97.19 76 ALA A O 1
ATOM 572 N N . TYR A 1 77 ? -9.741 4.968 16.675 1.00 95.75 77 TYR A N 1
ATOM 573 C CA . TYR A 1 77 ? -10.598 6.155 16.567 1.00 95.75 77 TYR A CA 1
ATOM 574 C C . TYR A 1 77 ? -12.035 5.838 16.140 1.00 95.75 77 TYR A C 1
ATOM 576 O O . TYR A 1 77 ? -12.933 6.642 16.388 1.00 95.75 77 TYR A O 1
ATOM 584 N N . ALA A 1 78 ? -12.267 4.668 15.545 1.00 97.75 78 ALA A N 1
ATOM 585 C CA . ALA A 1 78 ? -13.599 4.128 15.291 1.00 97.75 78 ALA A CA 1
ATOM 586 C C . ALA A 1 78 ? -14.185 3.361 16.496 1.00 97.75 78 ALA A C 1
ATOM 588 O O . ALA A 1 78 ? -15.267 2.792 16.392 1.00 97.75 78 ALA A O 1
ATOM 589 N N . GLY A 1 79 ? -13.483 3.308 17.636 1.00 97.62 79 GLY A N 1
ATOM 590 C CA . GLY A 1 79 ? -13.912 2.551 18.818 1.00 97.62 79 GLY A CA 1
ATOM 591 C C . GLY A 1 79 ? -13.712 1.035 18.701 1.00 97.62 79 GLY A C 1
ATOM 592 O O . GLY A 1 79 ? -14.198 0.278 19.540 1.00 97.62 79 GLY A O 1
ATOM 593 N N . LEU A 1 80 ? -12.988 0.571 17.680 1.00 98.31 80 LEU A N 1
ATOM 594 C CA . LEU A 1 80 ? -12.658 -0.835 17.471 1.00 98.31 80 LEU A CA 1
ATOM 595 C C . LEU A 1 80 ? -11.322 -1.181 18.136 1.00 98.31 80 LEU A C 1
ATOM 597 O O . LEU A 1 80 ? -10.386 -0.383 18.159 1.00 98.31 80 LEU A O 1
ATOM 601 N N . LYS A 1 81 ? -11.186 -2.424 18.611 1.00 98.44 81 LYS A N 1
ATOM 602 C CA . LYS A 1 81 ? -9.902 -2.926 19.119 1.00 98.44 81 LYS A CA 1
ATOM 603 C C . LYS A 1 81 ? -8.865 -2.987 17.974 1.00 98.44 81 LYS A C 1
ATOM 605 O O . LYS A 1 81 ? -9.140 -3.652 16.963 1.00 98.44 81 LYS A O 1
ATOM 610 N N . PRO A 1 82 ? -7.685 -2.349 18.112 1.00 98.38 82 PRO A N 1
ATOM 611 C CA . PRO A 1 82 ? -6.589 -2.499 17.155 1.00 98.38 82 PRO A CA 1
ATOM 612 C C . PRO A 1 82 ? -6.078 -3.942 17.080 1.00 98.38 82 PRO A C 1
ATOM 614 O O . PRO A 1 82 ? -6.080 -4.664 18.079 1.00 98.38 82 PRO A O 1
ATOM 617 N N . LYS A 1 83 ? -5.632 -4.362 15.891 1.00 98.44 83 LYS A N 1
ATOM 618 C CA . LYS A 1 83 ? -5.128 -5.725 15.624 1.00 98.44 83 LYS A CA 1
ATOM 619 C C . LYS A 1 83 ? -3.601 -5.842 15.682 1.00 98.44 83 LYS A C 1
ATOM 621 O O . LYS A 1 83 ? -3.069 -6.945 15.675 1.00 98.44 83 LYS A O 1
ATOM 626 N N . GLY A 1 84 ? -2.896 -4.718 15.777 1.00 97.88 84 GLY A N 1
ATOM 627 C CA . GLY A 1 84 ? -1.448 -4.665 15.939 1.00 97.88 84 GLY A CA 1
ATOM 628 C C . GLY A 1 84 ? -1.029 -3.421 16.711 1.00 97.88 84 GLY A C 1
ATOM 629 O O . GLY A 1 84 ? -1.799 -2.471 16.819 1.00 97.88 84 GLY A O 1
ATOM 630 N N . GLU A 1 85 ? 0.189 -3.429 17.246 1.00 97.88 85 GLU A N 1
ATOM 631 C CA . GLU A 1 85 ? 0.773 -2.280 17.947 1.00 97.88 85 GLU A CA 1
ATOM 632 C C . GLU A 1 85 ? 0.990 -1.095 17.005 1.00 97.88 85 GLU A C 1
ATOM 634 O O . GLU A 1 85 ? 1.406 -1.275 15.856 1.00 97.88 85 GLU A O 1
ATOM 639 N N . VAL A 1 86 ? 0.789 0.124 17.502 1.00 96.56 86 VAL A N 1
ATOM 640 C CA . VAL A 1 86 ? 1.035 1.340 16.719 1.00 96.56 86 VAL A CA 1
ATOM 641 C C . VAL A 1 86 ? 2.479 1.362 16.190 1.00 96.56 86 VAL A C 1
ATOM 643 O O . VAL A 1 86 ? 3.424 0.869 16.825 1.00 96.56 86 VAL A O 1
ATOM 646 N N . TYR A 1 87 ? 2.675 1.860 14.970 1.00 97.69 87 TYR A N 1
ATOM 647 C CA . TYR A 1 87 ? 4.022 2.176 14.496 1.00 97.69 87 TYR A CA 1
ATOM 648 C C . TYR A 1 87 ? 4.560 3.406 15.235 1.00 97.69 87 TYR A C 1
ATOM 650 O O . TYR A 1 87 ? 3.809 4.312 15.567 1.00 97.69 87 TYR A O 1
ATOM 658 N N . GLY A 1 88 ? 5.868 3.427 15.504 1.00 95.81 88 GLY A N 1
ATOM 659 C CA . GLY A 1 88 ? 6.517 4.601 16.088 1.00 95.81 88 GLY A CA 1
ATOM 660 C C . GLY A 1 88 ? 6.684 5.745 15.080 1.00 95.81 88 GLY A C 1
ATOM 661 O O . GLY A 1 88 ? 6.241 5.666 13.933 1.00 95.81 88 GLY A O 1
ATOM 662 N N . GLY A 1 89 ? 7.405 6.791 15.486 1.00 95.12 89 GLY A N 1
ATOM 663 C CA . GLY A 1 89 ? 7.656 7.955 14.636 1.00 95.12 89 GLY A CA 1
ATOM 664 C C . GLY A 1 89 ? 6.368 8.726 14.358 1.00 95.12 89 GLY A C 1
ATOM 665 O O . GLY A 1 89 ? 5.547 8.909 15.253 1.00 95.12 89 GLY A O 1
ATOM 666 N N . TRP A 1 90 ? 6.182 9.163 13.113 1.00 95.06 90 TRP A N 1
ATOM 667 C CA . TRP A 1 90 ? 5.029 9.977 12.717 1.00 95.06 90 TRP A CA 1
ATOM 668 C C . TRP A 1 90 ? 3.679 9.258 12.827 1.00 95.06 90 TRP A C 1
ATOM 670 O O . TRP A 1 90 ? 2.664 9.920 13.026 1.00 95.06 90 TRP A O 1
ATOM 680 N N . GLU A 1 91 ? 3.658 7.922 12.781 1.00 95.75 91 GLU A N 1
ATOM 681 C CA . GLU A 1 91 ? 2.437 7.126 12.987 1.00 95.75 91 GLU A CA 1
ATOM 682 C C . GLU A 1 91 ? 1.953 7.113 14.447 1.00 95.75 91 GLU A C 1
ATOM 684 O O . GLU A 1 91 ? 0.799 6.785 14.716 1.00 95.75 91 GLU A O 1
ATOM 689 N N . SE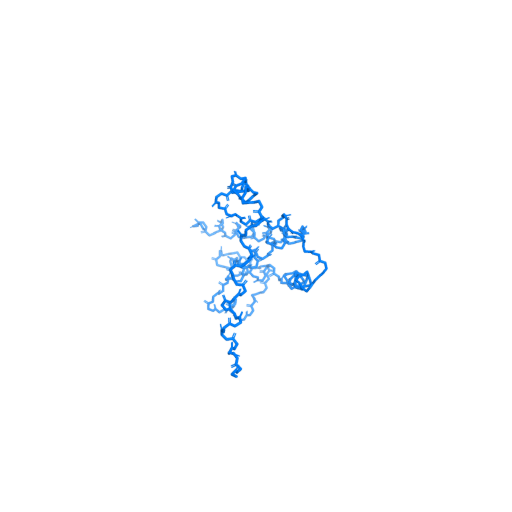R A 1 92 ? 2.810 7.521 15.383 1.00 93.94 92 SER A N 1
ATOM 690 C CA . SER A 1 92 ? 2.481 7.725 16.798 1.00 93.94 92 SER A CA 1
ATOM 691 C C . SER A 1 92 ? 2.475 9.204 17.202 1.00 93.94 92 SER A C 1
ATOM 693 O O . SER A 1 92 ? 2.530 9.508 18.391 1.00 93.94 92 SER A O 1
ATOM 695 N N . ASP A 1 93 ? 2.480 10.120 16.231 1.00 92.62 93 ASP A N 1
ATOM 696 C CA . ASP A 1 93 ? 2.672 11.553 16.468 1.00 92.62 93 ASP A CA 1
ATOM 697 C C . ASP A 1 93 ? 1.835 12.402 15.483 1.00 92.62 93 ASP A C 1
ATOM 699 O O . ASP A 1 93 ? 0.639 12.166 15.307 1.00 92.62 93 ASP A O 1
ATOM 703 N N . THR A 1 94 ? 2.441 13.403 14.841 1.00 90.31 94 THR A N 1
ATOM 704 C CA . THR A 1 94 ? 1.753 14.542 14.212 1.00 90.31 94 THR A CA 1
ATOM 705 C C . THR A 1 94 ? 0.880 14.231 12.998 1.00 90.31 94 THR A C 1
ATOM 707 O O . THR A 1 94 ? -0.076 14.966 12.753 1.00 90.31 94 THR A O 1
ATOM 710 N N . ILE A 1 95 ? 1.194 13.195 12.215 1.00 92.81 95 ILE A N 1
ATOM 711 C CA . ILE A 1 95 ? 0.518 12.921 10.931 1.00 92.81 95 ILE A CA 1
ATOM 712 C C . ILE A 1 95 ? 0.047 11.472 10.803 1.00 92.81 95 ILE A C 1
ATOM 714 O O . ILE A 1 95 ? -0.029 10.924 9.703 1.00 92.81 95 ILE A O 1
ATOM 718 N N . ALA A 1 96 ? -0.272 10.850 11.934 1.00 93.94 96 ALA A N 1
ATOM 719 C CA . ALA A 1 96 ? -0.655 9.452 11.991 1.00 93.94 96 ALA A CA 1
ATOM 720 C C . ALA A 1 96 ? -1.763 9.075 10.989 1.00 93.94 96 ALA A C 1
ATOM 722 O O . ALA A 1 96 ? -2.758 9.782 10.831 1.00 93.94 96 ALA A O 1
ATOM 723 N N . GLY A 1 97 ? -1.582 7.936 10.317 1.00 92.88 97 GLY A N 1
ATOM 724 C CA . GLY A 1 97 ? -2.480 7.415 9.290 1.00 92.88 97 GLY A CA 1
ATOM 725 C C . GLY A 1 97 ? -2.102 7.788 7.854 1.00 92.88 97 GLY A C 1
ATOM 726 O O . GLY A 1 97 ? -2.541 7.106 6.925 1.00 92.88 97 GLY A O 1
ATOM 727 N N . HIS A 1 98 ? -1.245 8.795 7.633 1.00 96.88 98 HIS A N 1
ATOM 728 C CA . HIS A 1 98 ? -0.819 9.175 6.279 1.00 96.88 98 HIS A CA 1
ATOM 729 C C . HIS A 1 98 ? -0.092 8.030 5.551 1.00 96.88 98 HIS A C 1
ATOM 731 O O . HIS A 1 98 ? -0.275 7.836 4.343 1.00 96.88 98 HIS A O 1
ATOM 737 N N . THR A 1 99 ? 0.700 7.233 6.281 1.00 97.69 99 THR A N 1
ATOM 738 C CA . THR A 1 99 ? 1.470 6.133 5.694 1.00 97.69 99 THR A CA 1
ATOM 739 C C . THR A 1 99 ? 0.552 5.049 5.151 1.00 97.69 99 THR A C 1
ATOM 741 O O . THR A 1 99 ? 0.858 4.498 4.097 1.00 97.69 99 THR A O 1
ATOM 744 N N . LEU A 1 100 ? -0.586 4.762 5.799 1.00 98.25 100 LEU A N 1
ATOM 745 C CA . LEU A 1 100 ? -1.523 3.738 5.324 1.00 98.25 100 LEU A CA 1
ATOM 746 C C . LEU A 1 100 ? -2.024 4.053 3.906 1.00 98.25 100 LEU A C 1
ATOM 748 O O . LEU A 1 100 ? -2.044 3.166 3.054 1.00 98.25 100 LEU A O 1
ATOM 752 N N . GLY A 1 101 ? -2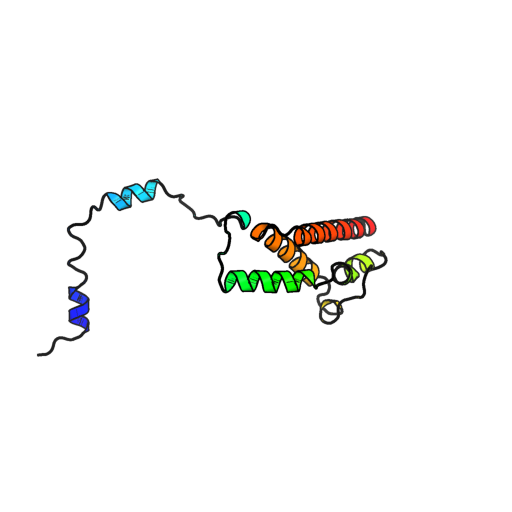.364 5.316 3.631 1.00 97.44 101 GLY A N 1
ATOM 753 C CA . GLY A 1 101 ? -2.823 5.748 2.306 1.00 97.44 101 GLY A CA 1
ATOM 754 C C . GLY A 1 101 ? -1.754 5.578 1.220 1.00 97.44 101 GLY A C 1
ATOM 755 O O . GLY A 1 101 ? -2.019 5.019 0.150 1.00 97.44 101 GLY A O 1
ATOM 756 N N . HIS A 1 102 ? -0.518 5.998 1.506 1.00 98.50 102 HIS A N 1
ATOM 757 C CA . HIS A 1 102 ? 0.617 5.786 0.601 1.00 98.50 102 HIS A CA 1
ATOM 758 C C . HIS A 1 102 ? 0.933 4.305 0.407 1.00 98.50 102 HIS A C 1
ATOM 760 O O . HIS A 1 102 ? 1.194 3.866 -0.712 1.00 98.50 102 HIS A O 1
ATOM 766 N N . TYR A 1 103 ? 0.879 3.533 1.485 1.00 98.62 103 TYR A N 1
ATOM 767 C CA . TYR A 1 103 ? 1.139 2.108 1.474 1.00 98.62 103 TYR A CA 1
ATOM 768 C C . TYR A 1 103 ? 0.126 1.352 0.613 1.00 98.62 103 TYR A C 1
ATOM 770 O O . TYR A 1 103 ? 0.528 0.597 -0.269 1.00 98.62 103 TYR A O 1
ATOM 778 N N . MET A 1 104 ? -1.171 1.612 0.797 1.00 98.62 104 MET A N 1
ATOM 779 C CA . MET A 1 104 ? -2.231 1.022 -0.023 1.00 98.62 104 MET A CA 1
ATOM 780 C C . MET A 1 104 ? -2.040 1.367 -1.504 1.00 98.62 104 MET A C 1
ATOM 782 O O . MET A 1 104 ? -2.084 0.480 -2.354 1.00 98.62 104 MET A O 1
ATOM 786 N N . SER A 1 105 ? -1.734 2.632 -1.810 1.00 98.56 105 SER A N 1
ATOM 787 C CA . SER A 1 105 ? -1.447 3.060 -3.185 1.00 98.56 105 SER A CA 1
ATOM 788 C C . SER A 1 105 ? -0.246 2.307 -3.768 1.00 98.56 105 SER A C 1
ATOM 790 O O . SER A 1 105 ? -0.310 1.804 -4.886 1.00 98.56 105 SER A O 1
ATOM 792 N N . ALA A 1 106 ? 0.839 2.167 -3.002 1.00 98.62 106 ALA A N 1
ATOM 793 C CA . ALA A 1 106 ? 2.036 1.451 -3.432 1.00 98.62 106 ALA A CA 1
ATOM 794 C C . ALA A 1 106 ? 1.779 -0.047 -3.673 1.00 98.62 106 ALA A C 1
ATOM 796 O O . ALA A 1 106 ? 2.316 -0.598 -4.632 1.00 98.62 106 ALA A O 1
ATOM 797 N N . LEU A 1 107 ? 0.943 -0.699 -2.855 1.00 98.81 107 LEU A N 1
ATOM 798 C CA . LEU A 1 107 ? 0.534 -2.093 -3.060 1.00 98.81 107 LEU A CA 1
ATOM 799 C C . LEU A 1 107 ? -0.245 -2.270 -4.371 1.00 98.81 107 LEU A C 1
ATOM 801 O O . LEU A 1 107 ? 0.054 -3.184 -5.138 1.00 98.81 107 LEU A O 1
ATOM 805 N N . VAL A 1 108 ? -1.199 -1.380 -4.658 1.00 98.44 108 VAL A N 1
ATOM 806 C CA . VAL A 1 108 ? -1.986 -1.432 -5.902 1.00 98.44 108 VAL A CA 1
ATOM 807 C C . VAL A 1 108 ? -1.095 -1.198 -7.122 1.00 98.44 108 VAL A C 1
ATOM 809 O O . VAL A 1 108 ? -1.149 -1.968 -8.078 1.00 98.44 108 VAL A O 1
ATOM 812 N N . LEU A 1 109 ? -0.219 -0.188 -7.083 1.00 98.06 109 LEU A N 1
ATOM 813 C CA . LEU A 1 109 ? 0.713 0.088 -8.184 1.00 98.06 109 LEU A CA 1
ATOM 814 C C . LEU A 1 109 ? 1.689 -1.075 -8.409 1.00 98.06 109 LEU A C 1
ATOM 816 O O . LEU A 1 109 ? 1.965 -1.433 -9.554 1.00 98.06 109 LEU A O 1
ATOM 820 N N . LEU A 1 110 ? 2.176 -1.695 -7.330 1.00 98.25 110 LEU A N 1
ATOM 821 C CA . LEU A 1 110 ? 3.006 -2.894 -7.410 1.00 98.25 110 LEU A CA 1
ATOM 822 C C . LEU A 1 110 ? 2.245 -4.040 -8.089 1.00 98.25 110 LEU A C 1
ATOM 824 O O . LEU A 1 110 ? 2.786 -4.651 -9.008 1.00 98.25 110 LEU A O 1
ATOM 828 N N . HIS A 1 111 ? 1.000 -4.305 -7.680 1.00 98.06 111 HIS A N 1
ATOM 829 C CA . HIS A 1 111 ? 0.169 -5.342 -8.292 1.00 98.06 111 HIS A CA 1
ATOM 830 C C . HIS A 1 111 ? -0.044 -5.098 -9.792 1.00 98.06 111 HIS A C 1
ATOM 832 O O . HIS A 1 111 ? 0.195 -5.996 -10.594 1.00 98.06 111 HIS A O 1
ATOM 838 N N . GLU A 1 112 ? -0.410 -3.881 -10.196 1.00 96.94 112 GLU A N 1
ATOM 839 C CA . GLU A 1 112 ? -0.629 -3.541 -11.609 1.00 96.94 112 GLU A CA 1
ATOM 840 C C . GLU A 1 112 ? 0.642 -3.717 -12.465 1.00 96.94 112 GLU A C 1
ATOM 842 O O . GLU A 1 112 ? 0.597 -4.169 -13.619 1.00 96.94 112 GLU A O 1
ATOM 847 N N . GLN A 1 113 ? 1.804 -3.389 -11.893 1.00 95.94 113 GLN A N 1
ATOM 848 C CA . GLN A 1 113 ? 3.087 -3.472 -12.583 1.00 95.94 113 GLN A CA 1
ATOM 849 C C . GLN A 1 113 ? 3.644 -4.903 -12.670 1.00 95.94 113 GLN A C 1
ATOM 851 O O . GLN A 1 113 ? 4.256 -5.249 -13.682 1.00 95.94 113 GLN A O 1
ATOM 856 N N . THR A 1 114 ? 3.478 -5.732 -11.637 1.00 96.19 114 THR A N 1
ATOM 857 C CA . THR A 1 114 ? 4.164 -7.040 -11.537 1.00 96.19 114 THR A CA 1
ATOM 858 C C . THR A 1 114 ? 3.222 -8.240 -11.525 1.00 96.19 114 THR A C 1
ATOM 860 O O . THR A 1 114 ? 3.659 -9.356 -11.793 1.00 96.19 114 THR A O 1
ATOM 863 N N . GLY A 1 115 ? 1.934 -8.032 -11.253 1.00 96.56 115 GLY A N 1
ATOM 864 C CA . GLY A 1 115 ? 0.959 -9.095 -11.012 1.00 96.56 115 GLY A CA 1
ATOM 865 C C . GLY A 1 115 ? 1.030 -9.692 -9.604 1.00 96.56 115 GLY A C 1
ATOM 866 O O . GLY A 1 115 ? 0.499 -10.778 -9.381 1.00 96.56 115 GLY A O 1
ATOM 867 N N . ASP A 1 116 ? 1.685 -9.027 -8.646 1.00 97.94 116 ASP A N 1
ATOM 868 C CA . ASP A 1 116 ? 1.871 -9.573 -7.301 1.00 97.94 116 ASP A CA 1
ATOM 869 C C . ASP A 1 116 ? 0.545 -9.798 -6.554 1.00 97.94 116 ASP A C 1
ATOM 871 O O . ASP A 1 116 ? -0.135 -8.849 -6.157 1.00 97.94 116 ASP A O 1
ATOM 875 N N . ALA A 1 117 ? 0.177 -11.061 -6.337 1.00 98.19 117 ALA A N 1
ATOM 876 C CA . ALA A 1 117 ? -1.081 -11.409 -5.682 1.00 98.19 117 ALA A CA 1
ATOM 877 C C . ALA A 1 117 ? -1.113 -11.041 -4.188 1.00 98.19 117 ALA A C 1
ATOM 879 O O . ALA A 1 117 ? -2.178 -10.715 -3.669 1.00 98.19 117 ALA A O 1
ATOM 880 N N . GLN A 1 118 ? 0.027 -11.056 -3.488 1.00 98.19 118 GLN A N 1
ATOM 881 C CA . GLN A 1 118 ? 0.076 -10.693 -2.068 1.00 98.19 118 GLN A CA 1
ATOM 882 C C . GLN A 1 118 ? -0.175 -9.199 -1.867 1.00 98.19 118 GLN A C 1
ATOM 884 O O . GLN A 1 118 ? -0.849 -8.814 -0.911 1.00 98.19 118 GLN A O 1
ATOM 889 N N . ALA A 1 119 ? 0.322 -8.364 -2.780 1.00 98.50 119 ALA A N 1
ATOM 890 C CA . ALA A 1 119 ? 0.074 -6.933 -2.772 1.00 98.50 119 ALA A CA 1
ATOM 891 C C . ALA A 1 119 ? -1.421 -6.633 -2.929 1.00 98.50 119 ALA A C 1
ATOM 893 O O . ALA A 1 119 ? -1.966 -5.859 -2.143 1.00 98.50 119 ALA A O 1
ATOM 894 N N . LYS A 1 120 ? -2.098 -7.320 -3.862 1.00 98.31 120 LYS A N 1
ATOM 895 C CA . LYS A 1 120 ? -3.554 -7.217 -4.021 1.00 98.31 120 LYS A CA 1
ATOM 896 C C . LYS A 1 120 ? -4.295 -7.661 -2.761 1.00 98.31 120 LYS A C 1
ATOM 898 O O . LYS A 1 120 ? -5.068 -6.882 -2.224 1.00 98.31 120 LYS A O 1
ATOM 903 N N . VAL A 1 121 ? -4.020 -8.871 -2.264 1.00 98.69 121 VAL A N 1
ATOM 904 C CA . VAL A 1 121 ? -4.677 -9.416 -1.060 1.00 98.69 121 VAL A CA 1
ATOM 905 C C . VAL A 1 121 ? -4.540 -8.459 0.121 1.00 98.69 121 VAL A C 1
ATOM 907 O O . VAL A 1 121 ? -5.487 -8.252 0.871 1.00 98.69 121 VAL A O 1
ATOM 910 N N . ARG A 1 122 ? -3.368 -7.841 0.286 1.00 98.62 122 ARG A N 1
ATOM 911 C CA . ARG A 1 122 ? -3.143 -6.895 1.376 1.00 98.62 122 ARG A CA 1
ATOM 912 C C . ARG A 1 122 ? -3.844 -5.550 1.153 1.00 98.62 122 ARG A C 1
ATOM 914 O O . ARG A 1 122 ? -4.293 -4.961 2.129 1.00 98.62 122 ARG A O 1
ATOM 921 N N . ALA A 1 123 ? -3.940 -5.067 -0.085 1.00 98.69 123 ALA A N 1
ATOM 922 C CA . ALA A 1 123 ? -4.711 -3.866 -0.403 1.00 98.69 123 ALA A CA 1
ATOM 923 C C . ALA A 1 123 ? -6.215 -4.090 -0.174 1.00 98.69 123 ALA A C 1
ATOM 925 O O . ALA A 1 123 ? -6.841 -3.262 0.480 1.00 98.69 123 ALA A O 1
ATOM 926 N N . ASP A 1 124 ? -6.756 -5.227 -0.624 1.00 98.81 124 ASP A N 1
ATOM 927 C CA . ASP A 1 124 ? -8.147 -5.625 -0.368 1.00 98.81 124 ASP A CA 1
ATOM 928 C C . ASP A 1 124 ? -8.417 -5.682 1.145 1.00 98.81 124 ASP A C 1
ATOM 930 O O . ASP A 1 124 ? -9.351 -5.053 1.629 1.00 98.81 124 ASP A O 1
ATOM 934 N N . TYR A 1 125 ? -7.528 -6.331 1.910 1.00 98.81 125 TYR A N 1
ATOM 935 C CA . TYR A 1 125 ? -7.627 -6.380 3.371 1.00 98.81 125 TYR A CA 1
ATOM 936 C C . TYR A 1 125 ? -7.685 -4.986 4.009 1.00 98.81 125 TYR A C 1
ATOM 938 O O . TYR A 1 125 ? -8.488 -4.745 4.901 1.00 98.81 125 TYR A O 1
ATOM 946 N N . ILE A 1 126 ? -6.853 -4.042 3.557 1.00 98.81 126 ILE A N 1
ATOM 947 C CA . ILE A 1 126 ? -6.881 -2.667 4.076 1.00 98.81 126 ILE A CA 1
ATOM 948 C C . ILE A 1 126 ? -8.230 -1.999 3.788 1.00 98.81 126 ILE A C 1
ATOM 950 O O . ILE A 1 126 ? -8.746 -1.301 4.658 1.00 98.81 126 ILE A O 1
ATOM 954 N N . VAL A 1 127 ? -8.799 -2.208 2.597 1.00 98.75 127 VAL A N 1
ATOM 955 C CA . VAL A 1 127 ? -10.118 -1.668 2.239 1.00 98.75 127 VAL A CA 1
ATOM 956 C C . VAL A 1 127 ? -11.203 -2.244 3.149 1.00 98.75 127 VAL A C 1
ATOM 958 O O . VAL A 1 127 ? -11.997 -1.469 3.679 1.00 98.75 127 VAL A O 1
ATOM 961 N N . ASP A 1 128 ? -11.197 -3.555 3.391 1.00 98.81 128 ASP A N 1
ATOM 962 C CA . ASP A 1 128 ? -12.160 -4.213 4.283 1.00 98.81 128 ASP A CA 1
ATOM 963 C C . ASP A 1 128 ? -12.060 -3.672 5.722 1.00 98.81 128 ASP A C 1
ATOM 965 O O . ASP A 1 128 ? -13.060 -3.305 6.336 1.00 98.81 128 ASP A O 1
ATOM 969 N N . GLU A 1 129 ? -10.844 -3.527 6.254 1.00 98.69 129 GLU A N 1
ATOM 970 C CA . GLU A 1 129 ? -10.625 -3.008 7.610 1.00 98.69 129 GLU A CA 1
ATOM 971 C C . GLU A 1 129 ? -11.011 -1.530 7.759 1.00 98.69 129 GLU A C 1
ATOM 973 O O . GLU A 1 129 ? -11.481 -1.106 8.820 1.00 98.69 129 GLU A O 1
ATOM 978 N N . LEU A 1 130 ? -10.806 -0.729 6.710 1.00 98.44 130 LEU A N 1
ATOM 979 C CA . LEU A 1 130 ? -11.270 0.655 6.673 1.00 98.44 130 LEU A CA 1
ATOM 980 C C . LEU A 1 130 ? -12.796 0.722 6.574 1.00 98.44 130 LEU A C 1
ATOM 982 O O . LEU A 1 130 ? -13.387 1.580 7.226 1.00 98.44 130 LEU A O 1
ATOM 986 N N . ALA A 1 131 ? -13.434 -0.185 5.830 1.00 98.50 131 ALA A N 1
ATOM 987 C CA . ALA A 1 131 ? -14.889 -0.279 5.755 1.00 98.50 131 ALA A CA 1
ATOM 988 C C . ALA A 1 131 ? -15.502 -0.628 7.123 1.00 98.50 131 ALA A C 1
ATOM 990 O O . ALA A 1 131 ? -16.466 0.015 7.539 1.00 98.50 131 ALA A O 1
ATOM 991 N N . ASP A 1 132 ? -14.899 -1.559 7.867 1.00 98.38 132 ASP A N 1
ATOM 992 C CA . ASP A 1 132 ? -15.279 -1.866 9.253 1.00 98.38 132 ASP A CA 1
ATOM 993 C C . ASP A 1 132 ? -15.188 -0.627 10.158 1.00 98.38 132 ASP A C 1
ATOM 995 O O . ASP A 1 132 ? -16.116 -0.320 10.913 1.00 98.38 132 ASP A O 1
ATOM 999 N N . ALA A 1 133 ? -14.070 0.104 10.089 1.00 98.06 133 ALA A N 1
ATOM 1000 C CA . ALA A 1 133 ? -13.866 1.322 10.873 1.00 98.06 133 ALA A CA 1
ATOM 1001 C C . ALA A 1 133 ? -14.877 2.420 10.495 1.00 98.06 133 ALA A C 1
ATOM 1003 O O . ALA A 1 133 ? -15.443 3.075 11.373 1.00 98.06 133 ALA A O 1
ATOM 1004 N N . GLN A 1 134 ? -15.146 2.593 9.201 1.00 98.12 134 GLN A N 1
ATOM 1005 C CA . GLN A 1 134 ? -16.123 3.548 8.686 1.00 98.12 134 GLN A CA 1
ATOM 1006 C C . GLN A 1 134 ? -17.543 3.205 9.159 1.00 98.12 134 GLN A C 1
ATOM 1008 O O . GLN A 1 134 ? -18.264 4.081 9.643 1.00 98.12 134 GLN A O 1
ATOM 1013 N N . ALA A 1 135 ? -17.930 1.928 9.098 1.00 98.12 135 ALA A N 1
ATOM 1014 C CA . ALA A 1 135 ? -19.226 1.444 9.566 1.00 98.12 135 ALA A CA 1
ATOM 1015 C C . ALA A 1 135 ? -19.407 1.632 11.080 1.00 98.12 135 ALA A C 1
ATOM 1017 O O . ALA A 1 135 ? -20.472 2.064 11.520 1.00 98.12 135 ALA A O 1
ATOM 1018 N N . ALA A 1 136 ? -18.366 1.364 11.875 1.00 97.69 136 ALA A N 1
ATOM 1019 C CA . ALA A 1 136 ? -18.393 1.582 13.321 1.00 97.69 136 ALA A CA 1
ATOM 1020 C C . ALA A 1 136 ? -18.523 3.070 13.693 1.00 97.69 136 ALA A C 1
ATOM 1022 O O . ALA A 1 136 ? -19.186 3.407 14.675 1.00 97.69 136 ALA A O 1
ATOM 1023 N N . ARG A 1 137 ? -17.917 3.967 12.905 1.00 95.62 137 ARG A N 1
ATOM 1024 C CA . ARG A 1 137 ? -17.946 5.414 13.157 1.00 95.62 137 ARG A CA 1
ATOM 1025 C C . ARG A 1 137 ? -19.230 6.094 12.671 1.00 95.62 137 ARG A C 1
ATOM 1027 O O . ARG A 1 137 ? -19.708 7.021 13.321 1.00 95.62 137 ARG A O 1
ATOM 1034 N N . GLY A 1 138 ? -19.783 5.646 11.543 1.00 94.12 138 GLY A N 1
ATOM 1035 C CA . GLY A 1 138 ? -21.109 6.032 11.051 1.00 94.12 138 GLY A CA 1
ATOM 1036 C C . GLY A 1 138 ? -21.235 7.433 10.436 1.00 94.12 138 GLY A C 1
ATOM 1037 O O . GLY A 1 138 ? -22.357 7.902 10.254 1.00 94.12 138 GLY A O 1
ATOM 1038 N N . ASN A 1 139 ? -20.132 8.121 10.114 1.00 92.81 139 ASN A N 1
ATOM 1039 C CA . ASN A 1 139 ? -20.151 9.488 9.566 1.00 92.81 139 ASN A CA 1
ATOM 1040 C C . ASN A 1 139 ? -19.427 9.655 8.219 1.00 92.81 139 ASN A C 1
ATOM 1042 O O . ASN A 1 139 ? -19.111 10.782 7.829 1.00 92.81 139 ASN A O 1
ATOM 1046 N N . GLY A 1 140 ? -19.231 8.545 7.504 1.00 75.06 140 GLY A N 1
ATOM 1047 C CA . GLY A 1 140 ? -18.355 8.469 6.331 1.00 75.06 140 GLY A CA 1
ATOM 1048 C C . GLY A 1 140 ? -16.900 8.276 6.721 1.00 75.06 140 GLY A C 1
ATOM 1049 O O . GLY A 1 140 ? -16.082 8.292 5.780 1.00 75.06 140 GLY A O 1
#